Protein AF-A0A5C3NP50-F1 (afdb_monomer_lite)

Foldseek 3Di:
DQAAPVCLVPVDQDDDPVSVVRRVCPDPDDPDDDDPVVVVVVVVVSVVCVVVVSVVSNVVSVVVVVVVVVVCCVVCVVPDDDDDADPPDFDWAAPPVLVPDPPNPPDDRTDDRD

Organism: NCBI:txid1314778

Structure (mmCIF, N/CA/C/O backbone):
data_AF-A0A5C3NP50-F1
#
_entry.id   AF-A0A5C3NP50-F1
#
loop_
_atom_site.group_PDB
_atom_site.id
_atom_site.type_symbol
_atom_site.label_atom_id
_atom_site.label_alt_id
_atom_site.label_comp_id
_atom_site.label_asym_id
_atom_site.label_entity_id
_atom_site.label_seq_id
_atom_site.pdbx_PDB_ins_code
_atom_site.Cartn_x
_atom_site.Cartn_y
_atom_site.Cartn_z
_atom_site.occupancy
_atom_site.B_iso_or_equiv
_atom_site.auth_seq_id
_atom_site.auth_comp_id
_atom_site.auth_asym_id
_atom_site.auth_atom_id
_atom_site.pdbx_PDB_model_num
ATOM 1 N N . MET A 1 1 ? 7.047 -5.979 -14.278 1.00 58.34 1 MET A N 1
ATOM 2 C CA . MET A 1 1 ? 6.059 -5.109 -13.602 1.00 58.34 1 MET A CA 1
ATOM 3 C C . MET A 1 1 ? 6.408 -3.673 -13.961 1.00 58.34 1 MET A C 1
ATOM 5 O O . MET A 1 1 ? 7.119 -3.049 -13.202 1.00 58.34 1 MET A O 1
ATOM 9 N N . GLY A 1 2 ? 6.028 -3.168 -15.139 1.00 64.19 2 GLY A N 1
ATOM 10 C CA . GLY A 1 2 ? 6.547 -1.911 -15.719 1.00 64.19 2 GLY A CA 1
ATOM 11 C C . GLY A 1 2 ? 6.291 -0.593 -14.953 1.00 64.19 2 GLY A C 1
ATOM 12 O O . GLY A 1 2 ? 6.348 0.473 -15.565 1.00 64.19 2 GLY A O 1
ATOM 13 N N . CYS A 1 3 ? 6.014 -0.628 -13.644 1.00 71.31 3 CYS A N 1
ATOM 14 C CA . CYS A 1 3 ? 5.954 0.528 -12.747 1.00 71.31 3 CYS A CA 1
ATOM 15 C C . CYS A 1 3 ? 6.514 0.224 -11.345 1.00 71.31 3 CYS A C 1
ATOM 17 O O . CYS A 1 3 ? 6.558 -0.935 -10.932 1.00 71.31 3 CYS A O 1
ATOM 19 N N . SER A 1 4 ? 6.910 1.268 -10.604 1.00 76.69 4 SER A N 1
ATOM 20 C CA . SER A 1 4 ? 7.420 1.124 -9.234 1.00 76.69 4 SER A CA 1
ATOM 21 C C . SER A 1 4 ? 6.385 0.486 -8.310 1.00 76.69 4 SER A C 1
ATOM 23 O O . SER A 1 4 ? 5.185 0.700 -8.516 1.00 76.69 4 SER A O 1
ATOM 25 N N . PRO A 1 5 ? 6.818 -0.243 -7.262 1.00 77.12 5 PRO A N 1
ATOM 26 C CA . PRO A 1 5 ? 5.921 -0.684 -6.196 1.00 77.12 5 PRO A CA 1
ATOM 27 C C . PRO A 1 5 ? 5.110 0.482 -5.620 1.00 77.12 5 PRO A C 1
ATOM 29 O O . PRO A 1 5 ? 3.900 0.366 -5.432 1.00 77.12 5 PRO A O 1
ATOM 32 N N . PHE A 1 6 ? 5.755 1.641 -5.446 1.00 79.75 6 PHE A N 1
ATOM 33 C CA . PHE A 1 6 ? 5.100 2.878 -5.031 1.00 79.75 6 PHE A CA 1
ATOM 34 C C . PHE A 1 6 ? 3.964 3.292 -5.977 1.00 79.75 6 PHE A C 1
ATOM 36 O O . PHE A 1 6 ? 2.850 3.549 -5.520 1.00 79.75 6 PHE A O 1
ATOM 43 N N . PHE A 1 7 ? 4.208 3.312 -7.293 1.00 81.31 7 PHE A N 1
ATOM 44 C CA . PHE A 1 7 ? 3.185 3.654 -8.284 1.00 81.31 7 PHE A CA 1
ATOM 45 C C . PHE A 1 7 ? 2.055 2.621 -8.307 1.00 81.31 7 PHE A C 1
ATOM 47 O O . PHE A 1 7 ? 0.889 2.994 -8.361 1.00 81.31 7 PHE A O 1
ATOM 54 N N . ALA A 1 8 ? 2.374 1.329 -8.212 1.00 81.44 8 ALA A N 1
ATOM 55 C CA . ALA A 1 8 ? 1.367 0.270 -8.157 1.00 81.44 8 ALA A CA 1
ATOM 56 C C . ALA A 1 8 ? 0.452 0.408 -6.926 1.00 81.44 8 ALA A C 1
ATOM 58 O O . ALA A 1 8 ? -0.748 0.154 -7.007 1.00 81.44 8 ALA A O 1
ATOM 59 N N . ALA A 1 9 ? 1.007 0.833 -5.787 1.00 80.31 9 ALA A N 1
ATOM 60 C CA . ALA A 1 9 ? 0.252 1.028 -4.557 1.00 80.31 9 ALA A CA 1
ATOM 61 C C . ALA A 1 9 ? -0.535 2.350 -4.534 1.00 80.31 9 ALA A C 1
ATOM 63 O O . ALA A 1 9 ? -1.650 2.391 -4.018 1.00 80.31 9 ALA A O 1
ATOM 64 N N . THR A 1 10 ? 0.016 3.440 -5.059 1.00 81.12 10 THR A N 1
ATOM 65 C CA . THR A 1 10 ? -0.554 4.785 -4.856 1.00 81.12 10 THR A CA 1
ATOM 66 C C . THR A 1 10 ? -1.194 5.383 -6.105 1.00 81.12 10 THR A C 1
ATOM 68 O O . THR A 1 10 ? -1.994 6.303 -5.987 1.00 81.12 10 THR A O 1
ATOM 71 N N . GLY A 1 11 ? -0.853 4.887 -7.296 1.00 81.19 11 GLY A N 1
ATOM 72 C CA . GLY A 1 11 ? -1.178 5.529 -8.573 1.00 81.19 11 GLY A CA 1
ATOM 73 C C . GLY A 1 11 ? -0.383 6.813 -8.841 1.00 81.19 11 GLY A C 1
ATOM 74 O O . GLY A 1 11 ? -0.553 7.426 -9.892 1.00 81.19 11 GLY A O 1
ATOM 75 N N . CYS A 1 12 ? 0.492 7.224 -7.919 1.00 82.06 12 CYS A N 1
ATOM 76 C CA . CYS A 1 12 ? 1.273 8.449 -8.018 1.00 82.06 12 CYS A CA 1
ATOM 77 C C . CYS A 1 12 ? 2.702 8.145 -8.458 1.00 82.06 12 CYS A C 1
ATOM 79 O O . CYS A 1 12 ? 3.308 7.155 -8.038 1.00 82.06 12 CYS A O 1
ATOM 81 N N . HIS A 1 13 ? 3.268 9.017 -9.297 1.00 81.06 13 HIS A N 1
ATOM 82 C CA . HIS A 1 13 ? 4.686 8.921 -9.610 1.00 81.06 13 HIS A CA 1
ATOM 83 C C . HIS A 1 13 ? 5.529 9.230 -8.370 1.00 81.06 13 HIS A C 1
ATOM 85 O O . HIS A 1 13 ? 5.199 10.143 -7.612 1.00 81.06 13 HIS A O 1
ATOM 91 N N . PRO A 1 14 ? 6.605 8.463 -8.162 1.00 77.94 14 PRO A N 1
ATOM 92 C CA . PRO A 1 14 ? 7.486 8.662 -7.030 1.00 77.94 14 PRO A CA 1
ATOM 93 C C . PRO A 1 14 ? 8.197 10.011 -7.104 1.00 77.94 14 PRO A C 1
ATOM 95 O O . PRO A 1 14 ? 8.666 10.409 -8.169 1.00 77.94 14 PRO A O 1
ATOM 98 N N . VAL A 1 15 ? 8.275 10.699 -5.965 1.00 81.25 15 VAL A N 1
ATOM 99 C CA . VAL A 1 15 ? 8.889 12.037 -5.855 1.00 81.25 15 VAL A CA 1
ATOM 100 C C . VAL A 1 15 ? 10.139 12.003 -4.978 1.00 81.25 15 VAL A C 1
ATOM 102 O O . VAL A 1 15 ? 11.041 12.821 -5.153 1.00 81.25 15 VAL A O 1
ATOM 105 N N . LEU A 1 16 ? 10.228 11.047 -4.049 1.00 78.31 16 LEU A N 1
ATOM 106 C CA . LEU A 1 16 ? 11.411 10.892 -3.215 1.00 78.31 16 LEU A CA 1
ATOM 107 C C . LEU A 1 16 ? 12.526 10.192 -4.001 1.00 78.31 16 LEU A C 1
ATOM 109 O O . LEU A 1 16 ? 12.239 9.286 -4.785 1.00 78.31 16 LEU A O 1
ATOM 113 N N . PRO A 1 17 ? 13.803 10.547 -3.765 1.00 74.62 17 PRO A N 1
ATOM 114 C CA . PRO A 1 17 ? 14.932 9.930 -4.456 1.00 74.62 17 PRO A CA 1
ATOM 115 C C . PRO A 1 17 ? 14.917 8.400 -4.392 1.00 74.62 17 PRO A C 1
ATOM 117 O O . PRO A 1 17 ? 15.130 7.753 -5.411 1.00 74.62 17 PRO A O 1
ATOM 120 N N . LEU A 1 18 ? 14.600 7.825 -3.226 1.00 70.81 18 LEU A N 1
ATOM 121 C CA . LEU A 1 18 ? 14.489 6.375 -3.039 1.00 70.81 18 LEU A CA 1
ATOM 122 C C . LEU A 1 18 ? 13.430 5.764 -3.968 1.00 70.81 18 LEU A C 1
ATOM 124 O O . LEU A 1 18 ? 13.711 4.817 -4.698 1.00 70.81 18 LEU A O 1
ATOM 128 N N . ASP A 1 19 ? 12.248 6.371 -4.012 1.00 65.12 19 ASP A N 1
ATOM 129 C CA . ASP A 1 19 ? 11.146 5.893 -4.836 1.00 65.12 19 ASP A CA 1
ATOM 130 C C . ASP A 1 19 ? 11.446 6.051 -6.351 1.00 65.12 19 ASP A C 1
ATOM 132 O O . ASP A 1 19 ? 10.973 5.271 -7.184 1.00 65.12 19 ASP A O 1
ATOM 136 N N . VAL A 1 20 ? 12.254 7.053 -6.731 1.00 63.72 20 VAL A N 1
ATOM 137 C CA . VAL A 1 20 ? 12.738 7.268 -8.110 1.00 63.72 20 VAL A CA 1
ATOM 138 C C . VAL A 1 20 ? 13.780 6.213 -8.507 1.00 63.72 20 VAL A C 1
ATOM 140 O O . VAL A 1 20 ? 13.747 5.713 -9.639 1.00 63.72 20 VAL A O 1
ATOM 143 N N . PHE A 1 21 ? 14.671 5.823 -7.589 1.00 60.38 21 PHE A N 1
ATOM 144 C CA . PHE A 1 21 ? 15.596 4.706 -7.807 1.00 60.38 21 PHE A CA 1
ATOM 145 C C . PHE A 1 21 ? 14.833 3.396 -8.034 1.00 60.38 21 PHE A C 1
ATOM 147 O O . PHE A 1 21 ? 15.106 2.696 -9.012 1.00 60.38 21 PHE A O 1
ATOM 154 N N . GLU A 1 22 ? 13.816 3.110 -7.218 1.00 60.53 22 GLU A N 1
ATOM 155 C CA . GLU A 1 22 ? 12.964 1.925 -7.385 1.00 60.53 22 GLU A CA 1
ATOM 156 C C . GLU A 1 22 ? 12.176 1.933 -8.705 1.00 60.53 22 GLU A C 1
ATOM 158 O O . GLU A 1 22 ? 12.021 0.894 -9.345 1.00 60.53 22 GLU A O 1
ATOM 163 N N . ALA A 1 23 ? 11.721 3.100 -9.174 1.00 59.88 23 ALA A N 1
ATOM 164 C CA . ALA A 1 23 ? 11.064 3.223 -10.479 1.00 59.88 23 ALA A CA 1
ATOM 165 C C . ALA A 1 23 ? 11.987 2.982 -11.671 1.00 59.88 23 ALA A C 1
ATOM 167 O O . ALA A 1 23 ? 11.515 2.658 -12.762 1.00 59.88 23 ALA A O 1
ATOM 168 N N . THR A 1 24 ? 13.292 3.144 -11.483 1.00 56.91 24 THR A N 1
ATOM 169 C CA . THR A 1 24 ? 14.269 2.969 -12.559 1.00 56.91 24 THR A CA 1
ATOM 170 C C . THR A 1 24 ? 14.700 1.503 -12.700 1.00 56.91 24 THR A C 1
ATOM 172 O O . THR A 1 24 ? 15.116 1.087 -13.780 1.00 56.91 24 THR A O 1
ATOM 175 N N . TYR A 1 25 ? 14.509 0.690 -11.655 1.00 56.16 25 TYR A N 1
ATOM 176 C CA . TYR A 1 25 ? 14.972 -0.701 -11.548 1.00 56.16 25 TYR A CA 1
ATOM 177 C C . TYR A 1 25 ? 13.881 -1.755 -11.817 1.00 56.16 25 TYR A C 1
ATOM 179 O O . TYR A 1 25 ? 13.803 -2.795 -11.172 1.00 56.16 25 TYR A O 1
ATOM 187 N N . LEU A 1 26 ? 13.002 -1.492 -12.784 1.00 65.31 26 LEU A N 1
ATOM 188 C CA . LEU A 1 26 ? 11.845 -2.357 -13.070 1.00 65.31 26 LEU A CA 1
ATOM 189 C C . LEU A 1 26 ? 12.090 -3.433 -14.122 1.00 65.31 26 LEU A C 1
ATOM 191 O O . LEU A 1 26 ? 11.201 -4.244 -14.403 1.00 65.31 26 LEU A O 1
ATOM 195 N N . MET A 1 27 ? 13.279 -3.427 -14.717 1.00 68.44 27 MET A N 1
ATOM 196 C CA . MET A 1 27 ? 13.761 -4.533 -15.530 1.00 68.44 27 MET A CA 1
ATOM 197 C C . MET A 1 27 ? 14.598 -5.464 -14.652 1.00 68.44 27 MET A C 1
ATOM 199 O O . MET A 1 27 ? 15.279 -4.976 -13.747 1.00 68.44 27 MET A O 1
ATOM 203 N N . PRO A 1 28 ? 14.542 -6.788 -14.889 1.00 72.81 28 PRO A N 1
ATOM 204 C CA . PRO A 1 28 ? 15.429 -7.714 -14.201 1.00 72.81 28 PRO A CA 1
ATOM 205 C C . PRO A 1 28 ? 16.876 -7.254 -14.382 1.00 72.81 28 PRO A C 1
ATOM 207 O O . PRO A 1 28 ? 17.234 -6.718 -15.437 1.00 72.81 28 PRO A O 1
ATOM 210 N N 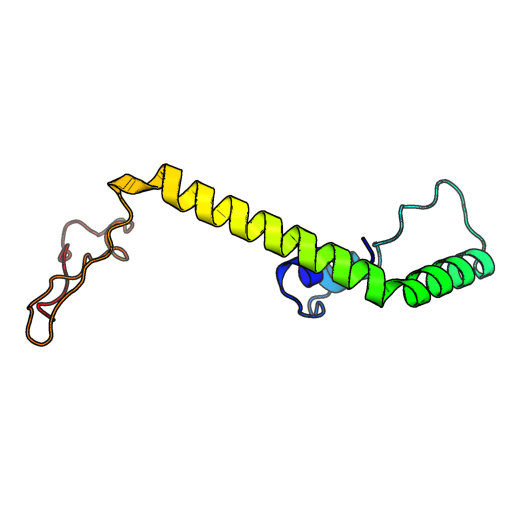. ALA A 1 29 ? 17.683 -7.441 -13.339 1.00 75.38 29 ALA A N 1
ATOM 211 C CA . ALA A 1 29 ? 19.106 -7.171 -13.433 1.00 75.38 29 ALA A CA 1
ATOM 212 C C . ALA A 1 29 ? 19.679 -7.990 -14.601 1.00 75.38 29 ALA A C 1
ATOM 214 O O . ALA A 1 29 ? 19.320 -9.160 -14.750 1.00 75.38 29 ALA A O 1
ATOM 215 N N . PRO A 1 30 ? 20.504 -7.389 -15.465 1.00 78.31 30 PRO A N 1
ATOM 216 C CA . PRO A 1 30 ? 21.074 -8.125 -16.574 1.00 78.31 30 PRO A CA 1
ATOM 217 C C . PRO A 1 30 ? 22.087 -9.155 -16.064 1.00 78.31 30 PRO A C 1
ATOM 219 O O . PRO A 1 30 ? 22.921 -8.845 -15.215 1.00 78.31 30 PRO A O 1
ATOM 222 N N . ASP A 1 31 ? 22.045 -10.364 -16.624 1.00 84.19 31 ASP A N 1
ATOM 223 C CA . ASP A 1 31 ? 22.943 -11.467 -16.242 1.00 84.19 31 ASP A CA 1
ATOM 224 C C . ASP A 1 31 ? 24.390 -11.270 -16.735 1.00 84.19 31 ASP A C 1
ATOM 226 O O . ASP A 1 31 ? 25.302 -12.000 -16.355 1.00 84.19 31 ASP A O 1
ATOM 230 N N . HIS A 1 32 ? 24.605 -10.303 -17.625 1.00 85.81 32 HIS A N 1
ATOM 231 C CA . HIS A 1 32 ? 25.885 -9.987 -18.249 1.00 85.81 32 HIS A CA 1
ATOM 232 C C . HIS A 1 32 ? 25.973 -8.490 -18.555 1.00 85.81 32 HIS A C 1
ATOM 234 O O . HIS A 1 32 ? 24.980 -7.766 -18.503 1.00 85.81 32 HIS A O 1
ATOM 240 N N . LEU A 1 33 ? 27.172 -8.008 -18.886 1.00 85.75 33 LEU A N 1
ATOM 241 C CA . LEU A 1 33 ? 27.358 -6.625 -19.319 1.00 85.75 33 LEU A CA 1
ATOM 242 C C . LEU A 1 33 ? 26.617 -6.395 -20.642 1.00 85.75 33 LEU A C 1
ATOM 244 O O . LEU A 1 33 ? 26.909 -7.036 -21.650 1.00 85.75 33 LEU A O 1
ATOM 248 N N . VAL A 1 34 ? 25.652 -5.478 -20.621 1.00 86.25 34 VAL A N 1
ATOM 249 C CA . VAL A 1 34 ? 24.798 -5.149 -21.766 1.00 86.25 34 VAL A CA 1
ATOM 250 C C . VAL A 1 34 ? 25.356 -3.919 -22.472 1.00 86.25 34 VAL A C 1
ATOM 252 O O . VAL A 1 34 ? 25.733 -2.942 -21.822 1.00 86.25 34 VAL A O 1
ATOM 255 N N . SER A 1 35 ? 25.394 -3.945 -23.805 1.00 91.25 35 SER A N 1
ATOM 256 C CA . SER A 1 35 ? 25.795 -2.774 -24.584 1.00 91.25 35 SER A CA 1
ATOM 257 C C . SER A 1 35 ? 24.801 -1.619 -24.389 1.00 91.25 35 SER A C 1
ATOM 259 O O . SER A 1 35 ? 23.611 -1.821 -24.128 1.00 91.25 35 SER A O 1
ATOM 261 N N . THR A 1 36 ? 25.253 -0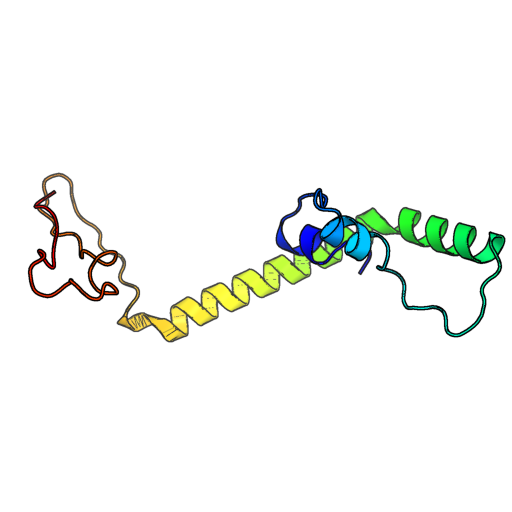.374 -24.554 1.00 89.19 36 THR A N 1
ATOM 262 C CA . THR A 1 36 ? 24.368 0.797 -24.435 1.00 89.19 36 THR A CA 1
ATOM 263 C C . THR A 1 36 ? 23.200 0.741 -25.427 1.00 89.19 36 THR A C 1
ATOM 265 O O . THR A 1 36 ? 22.083 1.129 -25.092 1.00 89.19 36 THR A O 1
ATOM 268 N N . THR A 1 37 ? 23.426 0.213 -26.631 1.00 93.00 37 THR A N 1
ATOM 269 C CA . THR A 1 37 ? 22.392 0.035 -27.660 1.00 93.00 37 THR A CA 1
ATOM 270 C C . THR A 1 37 ? 21.315 -0.957 -27.233 1.00 93.00 37 THR A C 1
ATOM 272 O O . THR A 1 37 ? 20.125 -0.671 -27.377 1.00 93.00 37 THR A O 1
ATOM 275 N N . ASP A 1 38 ? 21.709 -2.080 -26.634 1.00 88.38 38 ASP A N 1
ATOM 276 C CA . ASP A 1 38 ? 20.763 -3.093 -26.162 1.00 88.38 38 ASP A CA 1
ATOM 277 C C . ASP A 1 38 ? 19.940 -2.578 -24.974 1.00 88.38 38 ASP A C 1
ATOM 279 O O . ASP A 1 38 ? 18.733 -2.828 -24.905 1.00 88.38 38 ASP A O 1
ATOM 283 N N . LEU A 1 39 ? 20.551 -1.782 -24.085 1.00 85.38 39 LEU A N 1
ATOM 284 C CA . LEU A 1 39 ? 19.845 -1.102 -22.993 1.00 85.38 39 LEU A CA 1
ATOM 285 C C . LEU A 1 39 ? 18.770 -0.142 -23.519 1.00 85.38 39 LEU A C 1
ATOM 287 O O . LEU A 1 39 ? 17.636 -0.151 -23.030 1.00 85.38 39 LEU A O 1
ATOM 291 N N . ILE A 1 40 ? 19.094 0.661 -24.537 1.00 87.75 40 ILE A N 1
ATOM 292 C CA . ILE A 1 40 ? 18.137 1.577 -25.174 1.00 87.75 40 ILE A CA 1
ATOM 293 C C . ILE A 1 40 ? 16.996 0.785 -25.829 1.00 87.75 40 ILE A C 1
ATOM 295 O O . ILE A 1 40 ? 15.824 1.104 -25.614 1.00 87.75 40 ILE A O 1
ATOM 299 N N . GLY A 1 41 ? 17.312 -0.285 -26.565 1.00 89.38 41 GLY A N 1
ATOM 300 C CA . GLY A 1 41 ? 16.314 -1.144 -27.208 1.00 89.38 41 GLY A CA 1
ATOM 301 C C . GLY A 1 41 ? 15.406 -1.874 -26.211 1.00 89.38 41 GLY A C 1
ATOM 302 O O . GLY A 1 41 ? 14.200 -2.010 -26.434 1.00 89.38 41 GLY A O 1
ATOM 303 N N . ALA A 1 42 ? 15.947 -2.328 -25.078 1.00 84.00 42 ALA A N 1
ATOM 304 C CA . ALA A 1 42 ? 15.164 -2.906 -23.988 1.00 84.00 42 ALA A CA 1
ATOM 305 C C . ALA A 1 42 ? 14.220 -1.868 -23.361 1.00 84.00 42 ALA A C 1
ATOM 307 O O . ALA A 1 42 ? 13.024 -2.133 -23.210 1.00 84.00 42 ALA A O 1
ATOM 308 N N . ARG A 1 43 ? 14.721 -0.656 -23.087 1.00 83.00 43 ARG A N 1
ATOM 309 C CA . ARG A 1 43 ? 13.913 0.440 -22.538 1.00 83.00 43 ARG A CA 1
ATOM 310 C C . ARG A 1 43 ? 12.792 0.868 -23.484 1.00 83.00 43 ARG A C 1
ATOM 312 O O . ARG A 1 43 ? 11.668 1.055 -23.026 1.00 83.00 43 ARG A O 1
ATOM 319 N N . ALA A 1 44 ? 13.054 0.983 -24.785 1.00 88.31 44 ALA A N 1
ATOM 320 C CA . ALA A 1 44 ? 12.032 1.329 -25.775 1.00 88.31 44 ALA A CA 1
ATOM 321 C C . ALA A 1 44 ? 10.893 0.293 -25.807 1.00 88.31 44 ALA A C 1
ATOM 323 O O . ALA A 1 44 ? 9.719 0.660 -25.773 1.00 88.31 44 ALA A O 1
ATOM 324 N N . ARG A 1 45 ? 11.229 -1.006 -25.774 1.00 86.50 45 ARG A N 1
ATOM 325 C CA . ARG A 1 45 ? 10.240 -2.097 -25.695 1.00 86.50 45 ARG A CA 1
ATOM 326 C C . ARG A 1 45 ? 9.422 -2.063 -24.402 1.00 86.50 45 ARG A C 1
ATOM 328 O O . ARG A 1 45 ? 8.224 -2.337 -24.434 1.00 86.50 45 ARG A O 1
ATOM 335 N N . ALA A 1 46 ? 10.049 -1.736 -23.272 1.00 82.44 46 ALA A N 1
ATOM 336 C CA . ALA A 1 46 ? 9.350 -1.583 -21.997 1.00 82.44 46 ALA A CA 1
ATOM 337 C C . ALA A 1 46 ? 8.382 -0.388 -22.020 1.00 82.44 46 ALA A C 1
ATOM 339 O O . ALA A 1 46 ? 7.232 -0.520 -21.612 1.00 82.44 46 ALA A O 1
ATOM 340 N N . LEU A 1 47 ? 8.813 0.758 -22.559 1.00 82.62 47 LEU A N 1
ATOM 341 C CA . LEU A 1 47 ? 7.966 1.945 -22.696 1.00 82.62 47 LEU A CA 1
ATOM 342 C C . LEU A 1 47 ? 6.777 1.708 -23.635 1.00 82.62 47 LEU A C 1
ATOM 344 O O . LEU A 1 47 ? 5.676 2.148 -23.318 1.00 82.62 47 LEU A O 1
ATOM 348 N N . ALA A 1 48 ? 6.970 0.972 -24.733 1.00 87.56 48 ALA A N 1
ATOM 349 C CA . ALA A 1 48 ? 5.900 0.647 -25.675 1.00 87.56 48 ALA A CA 1
ATOM 350 C C . ALA A 1 48 ? 4.770 -0.187 -25.042 1.00 87.56 48 ALA A C 1
ATOM 352 O O . ALA A 1 48 ? 3.603 0.015 -25.363 1.00 87.56 48 ALA A O 1
ATOM 353 N N . ARG A 1 49 ? 5.101 -1.102 -24.120 1.00 84.62 49 ARG A N 1
ATOM 354 C CA . ARG A 1 49 ? 4.120 -1.964 -23.425 1.00 84.62 49 ARG A CA 1
ATOM 355 C C . ARG A 1 49 ? 3.577 -1.374 -22.127 1.00 84.62 49 ARG A C 1
ATOM 357 O O . ARG A 1 49 ? 2.650 -1.929 -21.545 1.00 84.62 49 ARG A O 1
ATOM 364 N N . ARG A 1 50 ? 4.122 -0.240 -21.679 1.00 82.69 50 ARG A N 1
ATOM 365 C CA . ARG A 1 50 ? 3.878 0.319 -20.345 1.00 82.69 50 ARG A CA 1
ATOM 366 C C . ARG A 1 50 ? 2.396 0.459 -20.008 1.00 82.69 50 ARG A C 1
ATOM 368 O O . ARG A 1 50 ? 2.014 0.125 -18.896 1.00 82.69 50 ARG A O 1
ATOM 375 N N . GLN A 1 51 ? 1.575 0.942 -20.938 1.00 83.62 51 GLN A N 1
ATOM 376 C CA . GLN A 1 51 ? 0.154 1.176 -20.667 1.00 83.62 51 GLN A CA 1
ATOM 377 C C . GLN A 1 51 ? -0.600 -0.130 -20.379 1.00 83.62 51 GLN A C 1
ATOM 379 O O . GLN A 1 51 ? -1.318 -0.222 -19.389 1.00 83.62 51 GLN A O 1
ATOM 384 N N . GLN A 1 52 ? -0.362 -1.159 -21.192 1.00 87.62 52 GLN A N 1
ATOM 385 C CA . GLN A 1 52 ? -0.964 -2.483 -21.016 1.00 87.62 52 GLN A CA 1
ATOM 386 C C . GLN A 1 52 ? -0.481 -3.138 -19.717 1.00 87.62 52 GLN A C 1
ATOM 388 O O . GLN A 1 52 ? -1.274 -3.679 -18.949 1.00 87.62 52 GLN A O 1
ATOM 393 N N . ASP A 1 53 ? 0.819 -3.037 -19.429 1.00 85.06 53 ASP A N 1
ATOM 394 C CA . ASP A 1 53 ? 1.390 -3.555 -18.185 1.00 85.06 53 ASP A CA 1
ATOM 395 C C . ASP A 1 53 ? 0.779 -2.866 -16.953 1.00 85.06 53 ASP A C 1
ATOM 397 O O . ASP A 1 53 ? 0.510 -3.523 -15.947 1.00 85.06 53 ASP A O 1
ATOM 401 N N . LEU A 1 54 ? 0.544 -1.552 -17.024 1.00 83.38 54 LEU A N 1
ATOM 402 C CA . LEU A 1 54 ? -0.082 -0.779 -15.952 1.00 83.38 54 LEU A CA 1
ATOM 403 C C . LEU A 1 54 ? -1.528 -1.200 -15.697 1.00 83.38 54 LEU A C 1
ATOM 405 O O . LEU A 1 54 ? -1.910 -1.344 -14.538 1.00 83.38 54 LEU A O 1
ATOM 409 N N . GLU A 1 55 ? -2.311 -1.431 -16.748 1.00 88.25 55 GLU A N 1
ATOM 410 C CA . GLU A 1 55 ? -3.693 -1.909 -16.626 1.00 88.25 55 GLU A CA 1
ATOM 411 C C . GLU A 1 55 ? -3.754 -3.270 -15.922 1.00 88.25 55 GLU A C 1
ATOM 413 O O . GLU A 1 55 ? -4.553 -3.464 -15.004 1.00 88.25 55 GLU A O 1
ATOM 418 N N . VAL A 1 56 ? -2.849 -4.187 -16.279 1.00 88.94 56 VAL A N 1
ATOM 419 C CA . VAL A 1 56 ? -2.736 -5.508 -15.638 1.00 88.94 56 VAL A CA 1
ATOM 420 C C . VAL A 1 56 ? -2.306 -5.398 -14.173 1.00 88.94 56 VAL A C 1
ATOM 422 O O . VAL A 1 56 ? -2.764 -6.166 -13.327 1.00 88.94 56 VAL A O 1
ATOM 425 N N . ILE A 1 57 ? -1.401 -4.474 -13.848 1.00 86.38 57 ILE A N 1
ATOM 426 C CA . ILE A 1 57 ? -0.978 -4.254 -12.459 1.00 86.38 57 ILE A CA 1
ATOM 427 C C . ILE A 1 57 ? -2.136 -3.679 -11.648 1.00 86.38 57 ILE A C 1
ATOM 429 O O . ILE A 1 57 ? -2.414 -4.167 -10.553 1.00 86.38 57 ILE A O 1
ATOM 433 N N . TYR A 1 58 ? -2.827 -2.679 -12.193 1.00 86.94 58 TYR A N 1
ATOM 434 C CA . TYR A 1 58 ? -3.960 -2.047 -11.537 1.00 86.94 58 TYR A CA 1
ATOM 435 C C . TYR A 1 58 ? -5.059 -3.063 -11.218 1.00 86.94 58 TYR A C 1
ATOM 437 O O . TYR A 1 58 ? -5.502 -3.129 -10.071 1.00 86.94 58 TYR A O 1
ATOM 445 N N . SER A 1 59 ? -5.450 -3.896 -12.189 1.00 90.88 59 SER A N 1
ATOM 446 C CA . SER A 1 59 ? -6.489 -4.911 -11.982 1.00 90.88 59 SER A CA 1
ATOM 447 C C . SER A 1 59 ? -6.105 -5.905 -10.884 1.00 90.88 59 SER A C 1
ATOM 449 O O . SER A 1 59 ? -6.883 -6.119 -9.957 1.00 90.88 59 SER A O 1
ATOM 451 N N . LYS A 1 60 ? -4.872 -6.424 -10.898 1.00 91.00 60 LYS A N 1
ATOM 452 C CA . LYS A 1 60 ? -4.378 -7.357 -9.872 1.00 91.00 60 LYS A CA 1
ATOM 453 C C . LYS A 1 60 ? -4.316 -6.740 -8.478 1.00 91.00 60 LYS A C 1
ATOM 455 O O . LYS A 1 60 ? -4.716 -7.375 -7.504 1.00 91.00 60 LYS A O 1
ATOM 460 N N . VAL A 1 61 ? -3.805 -5.513 -8.360 1.00 89.06 61 VAL A N 1
ATOM 461 C CA . VAL A 1 61 ? -3.743 -4.804 -7.072 1.00 89.06 61 VAL A CA 1
ATOM 462 C C . VAL A 1 61 ? -5.153 -4.543 -6.550 1.00 89.06 61 VAL A C 1
ATOM 464 O O . VAL A 1 61 ? -5.410 -4.710 -5.357 1.00 89.06 61 VAL A O 1
ATOM 467 N N . TYR A 1 62 ? -6.076 -4.165 -7.431 1.00 90.81 62 TYR A N 1
ATOM 468 C CA . TYR A 1 62 ? -7.471 -3.945 -7.076 1.00 90.81 62 TYR A CA 1
ATOM 469 C C . TYR A 1 62 ? -8.150 -5.232 -6.587 1.00 90.81 62 TYR A C 1
ATOM 471 O O . TYR A 1 62 ? -8.749 -5.238 -5.512 1.00 90.81 62 TYR A O 1
ATOM 479 N N . GLU A 1 63 ? -7.987 -6.345 -7.303 1.00 95.12 63 GLU A N 1
ATOM 480 C CA . GLU A 1 63 ? -8.495 -7.656 -6.885 1.00 95.12 63 GLU A CA 1
ATOM 481 C C . GLU A 1 63 ? -7.932 -8.087 -5.526 1.00 95.12 63 GLU A C 1
ATOM 483 O O . GLU A 1 63 ? -8.686 -8.510 -4.645 1.00 95.12 63 GLU A O 1
ATOM 488 N N . ALA A 1 64 ? -6.624 -7.915 -5.312 1.00 93.19 64 ALA A N 1
ATOM 489 C CA . ALA A 1 64 ? -5.979 -8.218 -4.038 1.00 93.19 64 ALA A CA 1
ATOM 490 C C . ALA A 1 64 ? -6.532 -7.358 -2.890 1.00 93.19 64 ALA A C 1
ATOM 492 O O . ALA A 1 64 ? -6.767 -7.868 -1.795 1.00 93.19 64 ALA A O 1
ATOM 493 N N . ARG A 1 65 ? -6.802 -6.068 -3.137 1.00 93.12 65 ARG A N 1
ATOM 494 C CA . ARG A 1 65 ? -7.4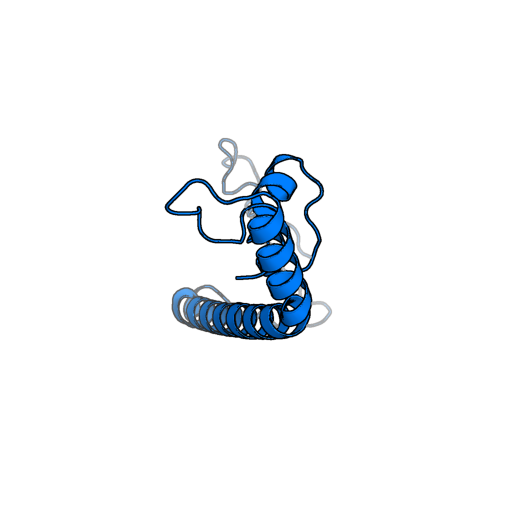36 -5.173 -2.153 1.00 93.12 65 ARG A CA 1
ATOM 495 C C . ARG A 1 65 ? -8.838 -5.630 -1.786 1.00 93.12 65 ARG A C 1
ATOM 497 O O . ARG A 1 65 ? -9.165 -5.656 -0.604 1.00 93.12 65 ARG A O 1
ATOM 504 N N . LEU A 1 66 ? -9.648 -6.016 -2.770 1.00 96.25 66 LEU A N 1
ATOM 505 C CA . LEU A 1 66 ? -10.989 -6.544 -2.516 1.00 96.25 66 LEU A CA 1
ATOM 506 C C . LEU A 1 66 ? -10.935 -7.847 -1.712 1.00 96.25 66 LEU A C 1
ATOM 508 O O . LEU A 1 66 ? -11.714 -8.028 -0.778 1.00 96.25 66 LEU A O 1
ATOM 512 N N . ALA A 1 67 ? -10.009 -8.747 -2.045 1.00 96.75 67 ALA A N 1
ATOM 513 C CA . ALA A 1 67 ? -9.816 -9.987 -1.300 1.00 96.75 67 ALA A CA 1
ATOM 514 C C . ALA A 1 67 ? -9.410 -9.717 0.158 1.00 96.75 67 ALA A C 1
ATOM 516 O O . ALA A 1 67 ? -9.994 -10.305 1.070 1.00 96.75 67 ALA A O 1
ATOM 517 N N . ALA A 1 68 ? -8.475 -8.788 0.374 1.00 94.81 68 ALA A N 1
ATOM 518 C CA . ALA A 1 68 ? -8.039 -8.367 1.700 1.00 94.81 68 ALA A CA 1
ATOM 519 C C . ALA A 1 68 ? -9.170 -7.702 2.500 1.00 94.81 68 ALA A C 1
ATOM 521 O O . ALA A 1 68 ? -9.343 -8.018 3.673 1.00 94.81 68 ALA A O 1
ATOM 522 N N . ALA A 1 69 ? -9.985 -6.847 1.872 1.00 94.06 69 ALA A N 1
ATOM 523 C CA . ALA A 1 69 ? -11.147 -6.230 2.512 1.00 94.06 69 ALA A CA 1
ATOM 524 C C . ALA A 1 69 ? -12.161 -7.288 2.979 1.00 94.06 69 ALA A C 1
ATOM 526 O O . ALA A 1 69 ? -12.534 -7.313 4.148 1.00 94.06 69 ALA A O 1
ATOM 527 N N . ARG A 1 70 ? -12.514 -8.244 2.109 1.00 95.12 70 ARG A N 1
ATOM 528 C CA . ARG A 1 70 ? -13.402 -9.364 2.473 1.00 95.12 70 ARG A CA 1
ATOM 529 C C . ARG A 1 70 ? -12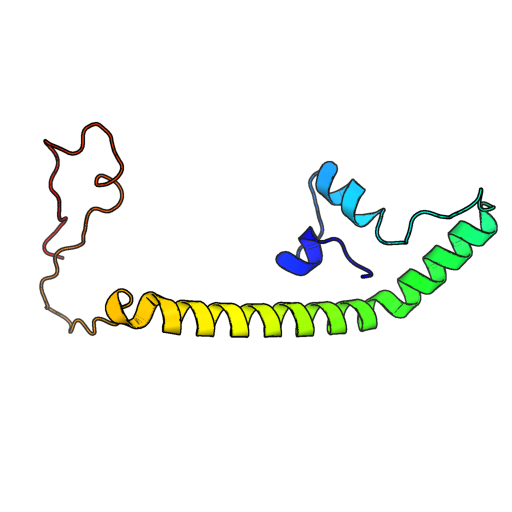.812 -10.260 3.554 1.00 95.12 70 ARG A C 1
ATOM 531 O O . ARG A 1 70 ? -13.549 -10.906 4.292 1.00 95.12 70 ARG A O 1
ATOM 538 N N . GLN A 1 71 ? -11.493 -10.429 3.581 1.00 95.19 71 GLN A N 1
ATOM 539 C CA . GLN A 1 71 ? -10.833 -11.182 4.644 1.00 95.19 71 GLN A CA 1
ATOM 540 C C . GLN A 1 71 ? -10.919 -10.424 5.970 1.00 95.19 71 GLN A C 1
ATOM 542 O O . GLN A 1 71 ? -11.314 -11.010 6.966 1.00 95.19 71 GLN A O 1
ATOM 547 N N . LEU A 1 72 ? -10.657 -9.119 5.961 1.00 93.38 72 LEU A N 1
ATOM 548 C CA . LEU A 1 72 ? -10.768 -8.259 7.135 1.00 93.38 72 LEU A CA 1
ATOM 549 C C . LEU A 1 72 ? -12.194 -8.267 7.712 1.00 93.38 72 LEU A C 1
ATOM 551 O O . LEU A 1 72 ? -12.363 -8.398 8.921 1.00 93.38 72 LEU A O 1
ATOM 555 N N . GLU A 1 73 ? -13.224 -8.204 6.866 1.00 92.56 73 GLU A N 1
ATOM 556 C CA . GLU A 1 73 ? -14.628 -8.324 7.290 1.00 92.56 73 GLU A CA 1
ATOM 557 C C . GLU A 1 73 ? -14.932 -9.677 7.956 1.00 92.56 73 GLU A C 1
ATOM 559 O O . GLU A 1 73 ? -15.610 -9.726 8.986 1.00 92.56 73 GLU A O 1
ATOM 564 N N . ARG A 1 74 ? -14.406 -10.776 7.396 1.00 91.62 74 ARG A N 1
ATOM 565 C CA . ARG A 1 74 ? -14.561 -12.134 7.945 1.00 91.62 74 ARG A CA 1
ATOM 566 C C . ARG A 1 74 ? -13.822 -12.313 9.269 1.00 91.62 74 ARG A C 1
ATOM 568 O O . ARG A 1 74 ? -14.384 -12.845 10.220 1.00 91.62 74 ARG A O 1
ATOM 575 N N . ASP A 1 75 ? -12.585 -11.842 9.347 1.00 94.12 75 ASP A N 1
ATOM 576 C CA . ASP A 1 75 ? -11.733 -12.016 10.524 1.00 94.12 75 ASP A CA 1
ATOM 577 C C . ASP A 1 75 ? -12.210 -11.139 11.697 1.00 94.12 75 ASP A C 1
ATOM 579 O O . ASP A 1 75 ? -12.039 -11.493 12.865 1.00 94.12 75 ASP A O 1
ATOM 583 N N . HIS A 1 76 ? -12.864 -10.009 11.402 1.00 91.06 76 HIS A N 1
ATOM 584 C CA . HIS A 1 76 ? -13.319 -9.042 12.401 1.00 91.06 76 HIS A CA 1
ATOM 585 C C . HIS A 1 76 ? -14.842 -8.892 12.496 1.00 91.06 76 HIS A C 1
ATOM 587 O O . HIS A 1 76 ? -15.315 -7.884 13.024 1.00 91.06 76 HIS A O 1
ATOM 593 N N . THR A 1 77 ? -15.622 -9.898 12.086 1.00 87.50 77 THR A N 1
ATOM 594 C CA . THR A 1 77 ? -17.100 -9.849 12.111 1.00 87.50 77 THR A CA 1
ATOM 595 C C . THR A 1 77 ? -17.679 -9.535 13.500 1.00 87.50 77 THR A C 1
ATOM 597 O O . THR A 1 77 ? -18.736 -8.928 13.625 1.00 87.50 77 THR A O 1
ATOM 600 N N . THR A 1 78 ? -16.988 -9.914 14.579 1.00 86.44 78 THR A N 1
ATOM 601 C CA . THR A 1 78 ? -17.431 -9.651 15.962 1.00 86.44 78 THR A CA 1
ATOM 602 C C . THR A 1 78 ? -17.103 -8.241 16.459 1.00 86.44 78 THR A C 1
ATOM 604 O O . THR A 1 78 ? -17.714 -7.765 17.421 1.00 86.44 78 THR A O 1
ATOM 607 N N . THR A 1 79 ? -16.120 -7.587 15.832 1.00 85.06 79 THR A N 1
ATOM 608 C CA . THR A 1 79 ? -15.537 -6.316 16.285 1.00 85.06 79 THR A CA 1
ATOM 609 C C . THR A 1 79 ? -16.000 -5.144 15.429 1.00 85.06 79 THR A C 1
ATOM 611 O O . THR A 1 79 ? -16.299 -4.079 15.969 1.00 85.06 79 THR A O 1
ATOM 614 N N . ILE A 1 80 ? -16.079 -5.332 14.111 1.00 85.12 80 ILE A N 1
ATOM 615 C CA . ILE A 1 80 ? -16.607 -4.334 13.183 1.00 85.12 80 ILE A CA 1
ATOM 616 C C . ILE A 1 80 ? -18.126 -4.354 13.320 1.00 85.12 80 ILE A C 1
ATOM 618 O O . ILE A 1 80 ? -18.780 -5.333 12.973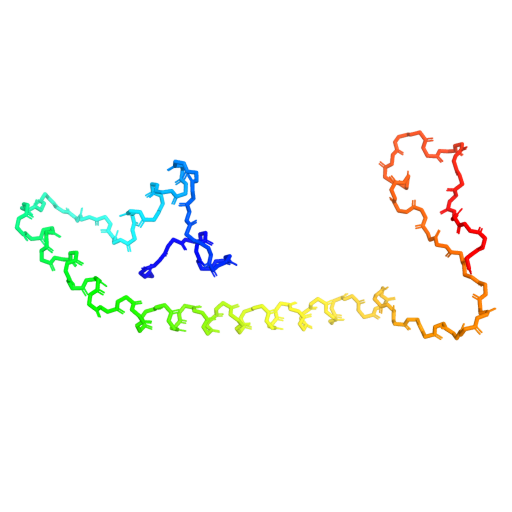 1.00 85.12 80 ILE A O 1
ATOM 622 N N . ARG A 1 81 ? -18.677 -3.278 13.878 1.00 84.38 81 ARG A N 1
ATOM 623 C CA . ARG A 1 81 ? -20.117 -3.078 14.017 1.00 84.38 81 ARG A CA 1
ATOM 624 C C . ARG A 1 81 ? -20.512 -1.832 13.257 1.00 84.38 81 ARG A C 1
ATOM 626 O O . ARG A 1 81 ? -19.894 -0.786 13.447 1.00 84.38 81 ARG A O 1
ATOM 633 N N . ASP A 1 82 ? -21.543 -1.971 12.441 1.00 83.75 82 ASP A N 1
ATOM 634 C CA . ASP A 1 82 ? -22.215 -0.837 11.833 1.00 83.75 82 ASP A CA 1
ATOM 635 C C . ASP A 1 82 ? -23.265 -0.321 12.821 1.00 83.75 82 ASP A C 1
ATOM 637 O O . ASP A 1 82 ? -24.148 -1.069 13.250 1.00 83.75 82 ASP A O 1
ATOM 641 N N . PHE A 1 83 ? -23.103 0.917 13.277 1.00 86.12 83 PHE A N 1
ATOM 642 C CA . PHE A 1 83 ? -24.015 1.536 14.231 1.00 86.12 83 PHE A CA 1
ATOM 643 C C . PHE A 1 83 ? -24.846 2.598 13.508 1.00 86.12 83 PHE A C 1
ATOM 645 O O . PHE A 1 83 ? -24.328 3.660 13.168 1.00 86.12 83 PHE A O 1
ATOM 652 N N . ASP A 1 84 ? -26.139 2.334 13.324 1.00 89.81 84 ASP A N 1
ATOM 653 C CA . ASP A 1 84 ? -27.081 3.278 12.716 1.00 89.81 84 ASP A CA 1
ATOM 654 C C . ASP A 1 84 ? -27.705 4.199 13.780 1.00 89.81 84 ASP A C 1
ATOM 656 O O . ASP A 1 84 ? -28.772 3.934 14.342 1.00 89.81 84 ASP A O 1
ATOM 660 N N . PHE A 1 85 ? -26.987 5.269 14.125 1.00 89.62 85 PHE A N 1
ATOM 661 C CA . PHE A 1 85 ? -27.455 6.254 15.097 1.00 89.62 85 PHE A CA 1
ATOM 662 C C . PHE A 1 85 ? -28.367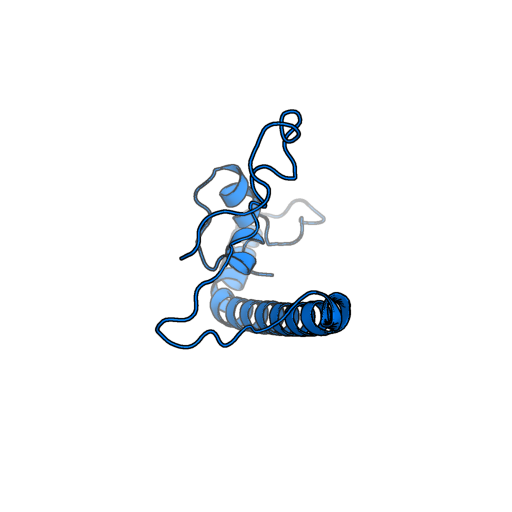 7.293 14.437 1.00 89.62 85 PHE A C 1
ATOM 664 O O . PHE A 1 85 ? -27.944 8.074 13.587 1.00 89.62 85 PHE A O 1
ATOM 671 N N . GLN A 1 86 ? -29.620 7.350 14.887 1.00 92.75 86 GLN A N 1
ATOM 672 C CA . GLN A 1 86 ? -30.601 8.316 14.394 1.00 92.75 86 GLN A CA 1
ATOM 673 C C . GLN A 1 86 ? -30.318 9.738 14.898 1.00 92.75 86 GLN A C 1
ATOM 675 O O . GLN A 1 86 ? -29.710 9.945 15.951 1.00 92.75 86 GLN A O 1
ATOM 680 N N . ARG A 1 87 ? -30.808 10.748 14.170 1.00 90.25 87 ARG A N 1
ATOM 681 C CA . ARG A 1 87 ? -30.672 12.156 14.573 1.00 90.25 87 ARG A CA 1
ATOM 682 C C . ARG A 1 87 ? -31.279 12.376 15.965 1.00 90.25 87 ARG A C 1
ATOM 684 O O . ARG A 1 87 ? -32.458 12.113 16.174 1.00 90.25 87 ARG A O 1
ATOM 691 N N . GLY A 1 88 ? -30.478 12.908 16.888 1.00 90.88 88 GLY A N 1
ATOM 692 C CA . GLY A 1 88 ? -30.866 13.120 18.287 1.00 90.88 88 GLY A CA 1
ATOM 693 C C . GLY A 1 88 ? -30.496 11.971 19.233 1.00 90.88 88 GLY A C 1
ATOM 694 O O . GLY A 1 88 ? -30.724 12.095 20.434 1.00 90.88 88 GLY A O 1
ATOM 695 N N . ALA A 1 89 ? -29.910 10.879 18.731 1.00 91.75 89 ALA A N 1
ATOM 696 C CA . ALA A 1 89 ? -29.309 9.855 19.577 1.00 91.75 89 ALA A CA 1
ATOM 697 C C . ALA A 1 89 ? -28.052 10.408 20.262 1.00 91.75 89 ALA A C 1
ATOM 699 O O . ALA A 1 89 ? -27.158 10.908 19.588 1.00 91.75 89 ALA A O 1
ATOM 700 N N . LEU A 1 90 ? -27.984 10.281 21.589 1.00 92.75 90 LEU A N 1
ATOM 701 C CA . LEU A 1 90 ? -26.792 10.632 22.356 1.00 92.75 90 LEU A CA 1
ATOM 702 C C . LEU A 1 90 ? -25.809 9.467 22.328 1.00 92.75 90 LEU A C 1
ATOM 704 O O . LEU A 1 90 ? -26.134 8.365 22.780 1.00 92.75 90 LEU A O 1
ATOM 708 N N . VAL A 1 91 ? -24.599 9.715 21.838 1.00 92.31 91 VAL A N 1
ATOM 709 C CA . VAL A 1 91 ? -23.565 8.682 21.716 1.00 92.31 91 VAL A CA 1
ATOM 710 C C . VAL A 1 91 ? -22.310 9.035 22.502 1.00 92.31 91 VAL A C 1
ATOM 712 O O . VAL A 1 91 ? -21.882 10.186 22.578 1.00 92.31 91 VAL A O 1
ATOM 715 N N . LEU A 1 92 ? -21.695 8.008 23.089 1.00 93.44 92 LEU A N 1
ATOM 716 C CA . LEU A 1 92 ? -20.395 8.109 23.742 1.00 93.44 92 LEU A CA 1
ATOM 717 C C . LEU A 1 92 ? -19.320 7.561 22.808 1.00 93.44 92 LEU A C 1
ATOM 719 O O . LEU A 1 92 ? -19.323 6.379 22.460 1.00 93.44 92 LEU A O 1
ATOM 723 N N . MET A 1 93 ? -18.368 8.408 22.426 1.00 90.62 93 MET A N 1
ATOM 724 C CA . MET A 1 93 ? -17.270 8.000 21.556 1.00 90.62 93 MET A CA 1
ATOM 725 C C . MET A 1 93 ? -16.137 7.412 22.393 1.00 90.62 93 MET A C 1
ATOM 727 O O . MET A 1 93 ? -15.646 8.040 23.332 1.00 90.62 93 MET A O 1
ATOM 731 N N . ARG A 1 94 ? -15.687 6.200 22.064 1.00 89.81 94 ARG A N 1
ATOM 732 C CA . ARG A 1 94 ? -14.554 5.572 22.754 1.00 89.81 94 ARG A CA 1
ATOM 733 C C . ARG A 1 94 ? -13.268 6.356 22.491 1.00 89.81 94 ARG A C 1
ATOM 735 O O . ARG A 1 94 ? -12.907 6.598 21.343 1.00 89.81 94 ARG A O 1
ATOM 742 N N . ASN A 1 95 ? -12.552 6.720 23.553 1.00 91.19 95 ASN A N 1
ATOM 743 C CA . ASN A 1 95 ? -11.345 7.538 23.467 1.00 91.19 95 ASN A CA 1
ATOM 744 C C . ASN A 1 95 ? -10.099 6.695 23.133 1.00 91.19 95 ASN A C 1
ATOM 746 O O . ASN A 1 95 ? -9.217 6.479 23.969 1.00 91.19 95 ASN A O 1
ATOM 750 N N . THR A 1 96 ? -10.033 6.191 21.901 1.00 89.00 96 THR A N 1
ATOM 751 C CA . THR A 1 96 ? -8.980 5.265 21.443 1.00 89.00 96 THR A CA 1
ATOM 752 C C . THR A 1 96 ? -7.577 5.881 21.471 1.00 89.00 96 THR A C 1
ATOM 754 O O . THR A 1 96 ? -6.599 5.162 21.680 1.00 89.00 96 THR A O 1
ATOM 757 N N . ALA A 1 97 ? -7.470 7.207 21.335 1.00 85.94 97 ALA A N 1
ATOM 758 C CA . ALA A 1 97 ? -6.207 7.941 21.405 1.00 85.94 97 ALA A CA 1
ATOM 759 C C . ALA A 1 97 ? -5.528 7.816 22.780 1.00 85.94 97 ALA A C 1
ATOM 761 O O . ALA A 1 97 ? -4.307 7.690 22.867 1.00 85.94 97 ALA A O 1
ATOM 762 N N . ILE A 1 98 ? -6.315 7.813 23.860 1.00 88.31 98 ILE A N 1
ATOM 763 C CA . ILE A 1 98 ? -5.791 7.722 25.226 1.00 88.31 98 ILE A CA 1
ATOM 764 C C . ILE A 1 98 ? -5.633 6.268 25.681 1.00 88.31 98 ILE A C 1
ATOM 766 O O . ILE A 1 98 ? -4.770 5.972 26.499 1.00 88.31 98 ILE A O 1
ATOM 770 N N . GLU A 1 99 ? -6.398 5.315 25.148 1.00 82.94 99 GLU A N 1
ATOM 771 C CA . GLU A 1 99 ? -6.302 3.913 25.584 1.00 82.94 99 GLU A CA 1
ATOM 772 C C . GLU A 1 99 ? -4.901 3.303 25.429 1.00 82.94 99 GLU A C 1
ATOM 774 O O . GLU A 1 99 ? -4.514 2.456 26.244 1.00 82.94 99 GLU A O 1
ATOM 779 N N . LYS A 1 100 ? -4.142 3.750 24.420 1.00 84.19 100 LYS A N 1
ATOM 780 C CA . LYS A 1 100 ? -2.760 3.321 24.157 1.00 84.19 100 LYS A CA 1
ATOM 781 C C . LYS A 1 100 ? -1.701 4.176 24.868 1.00 84.19 100 LYS A C 1
ATOM 783 O O . LYS A 1 100 ? -0.518 3.867 24.764 1.00 84.19 100 LYS A O 1
ATOM 788 N N . SER A 1 101 ? -2.090 5.233 25.586 1.00 86.06 101 SER A N 1
ATOM 789 C CA . SER A 1 101 ? -1.145 6.110 26.280 1.00 86.06 101 SER A CA 1
ATOM 790 C C . SER A 1 101 ? -0.751 5.566 27.660 1.00 86.06 101 SER A C 1
ATOM 792 O O . SER A 1 101 ? -1.537 4.928 28.366 1.00 86.06 101 SER A O 1
ATOM 794 N N . LEU A 1 102 ? 0.480 5.864 28.088 1.00 86.12 102 LEU A N 1
ATOM 795 C CA . LEU A 1 102 ? 1.003 5.451 29.399 1.00 86.12 102 LEU A CA 1
ATOM 796 C C . LEU A 1 102 ? 0.312 6.171 30.574 1.00 86.12 102 LEU A C 1
ATOM 798 O O . LEU A 1 102 ? 0.262 5.649 31.683 1.00 86.12 102 LEU A O 1
ATOM 802 N N . ASN A 1 103 ? -0.278 7.347 30.337 1.00 89.50 103 ASN A N 1
ATOM 803 C CA . ASN A 1 103 ? -0.956 8.166 31.350 1.00 89.50 103 ASN A CA 1
ATOM 804 C C . ASN A 1 103 ? -2.493 8.018 31.351 1.00 89.50 103 ASN A C 1
ATOM 806 O O . ASN A 1 103 ? -3.200 8.847 31.929 1.00 89.50 103 ASN A O 1
ATOM 810 N N . ARG A 1 104 ? -3.028 6.961 30.730 1.00 89.12 104 ARG A N 1
ATOM 811 C CA . ARG A 1 104 ? -4.473 6.758 30.521 1.00 89.12 104 ARG A CA 1
ATOM 812 C C . ARG A 1 104 ? -5.328 6.692 31.789 1.00 89.12 104 ARG A C 1
ATOM 814 O O . ARG A 1 104 ? -6.526 6.941 31.725 1.00 89.12 104 ARG A O 1
ATOM 821 N N . LYS A 1 105 ? -4.737 6.347 32.941 1.00 87.94 105 LYS A N 1
ATOM 822 C CA . LYS A 1 105 ? -5.467 6.043 34.189 1.00 87.94 105 LYS A CA 1
ATOM 823 C C . LYS A 1 105 ? -6.343 7.203 34.681 1.00 87.94 105 LYS A C 1
ATOM 825 O O . LYS A 1 105 ? -7.406 6.949 35.231 1.00 87.94 105 LYS A O 1
ATOM 830 N N . MET A 1 106 ? -5.905 8.443 34.463 1.00 90.62 106 MET A N 1
ATOM 831 C CA . MET A 1 106 ? -6.582 9.655 34.951 1.00 90.62 106 MET A CA 1
ATOM 832 C C . MET A 1 106 ? -7.448 10.343 33.888 1.00 90.62 106 MET A C 1
ATOM 834 O O . MET A 1 106 ? -7.907 11.463 34.090 1.00 90.62 106 MET A O 1
ATOM 838 N N . ARG A 1 107 ? -7.629 9.722 32.722 1.00 89.56 107 ARG A N 1
ATOM 839 C CA . ARG A 1 107 ? -8.302 10.335 31.577 1.00 89.56 107 ARG A CA 1
ATOM 840 C C . ARG A 1 107 ? -9.646 9.650 31.306 1.00 89.56 107 ARG A C 1
ATOM 842 O O . ARG A 1 107 ? -9.776 8.449 31.552 1.00 89.56 107 ARG A O 1
ATOM 849 N N . PRO A 1 108 ? -10.643 10.384 30.781 1.00 90.06 108 PRO A N 1
ATOM 850 C CA . PRO A 1 108 ? -11.946 9.809 30.484 1.00 90.06 108 PRO A CA 1
ATOM 851 C C . PRO A 1 108 ? -11.833 8.768 29.364 1.00 90.06 108 PRO A C 1
ATOM 853 O O . PRO A 1 108 ? -11.236 9.020 28.314 1.00 90.06 108 PRO A O 1
ATOM 856 N N . ARG A 1 109 ? -12.419 7.587 29.602 1.00 90.06 109 ARG A N 1
ATOM 857 C CA . ARG A 1 109 ? -12.438 6.473 28.635 1.00 90.06 109 ARG A CA 1
ATOM 858 C C . ARG A 1 109 ? -13.356 6.737 27.440 1.00 90.06 109 ARG A C 1
ATOM 860 O O . ARG A 1 109 ? -13.118 6.193 26.366 1.00 90.06 109 ARG A O 1
ATOM 867 N N . TYR A 1 110 ? -14.373 7.571 27.628 1.00 93.69 110 TYR A N 1
ATOM 868 C CA . TYR A 1 110 ? -15.333 7.965 26.604 1.00 93.69 110 TYR A CA 1
ATOM 869 C C . TYR A 1 110 ? -15.425 9.491 26.527 1.00 93.69 110 TYR A C 1
ATOM 871 O O . TYR A 1 110 ? -15.212 10.173 27.529 1.00 93.69 110 TYR A O 1
ATOM 879 N N . LEU A 1 111 ? -15.709 10.003 25.335 1.00 92.25 111 LEU A N 1
ATOM 880 C CA . LEU A 1 111 ? -15.927 11.414 25.028 1.00 92.25 111 LEU A CA 1
ATOM 881 C C . LEU A 1 111 ? -17.408 11.648 24.705 1.00 92.25 111 LEU A C 1
ATOM 883 O O . LEU A 1 111 ? -18.076 10.740 24.203 1.00 92.25 111 LEU A O 1
ATOM 887 N N . GLY A 1 112 ? -17.891 12.869 24.935 1.00 87.25 112 GLY A N 1
ATOM 888 C CA . GLY A 1 112 ? -19.300 13.217 24.720 1.00 87.25 112 GLY A CA 1
ATOM 889 C C . GLY A 1 112 ? -20.186 12.827 25.904 1.00 87.25 112 GLY A C 1
ATOM 890 O O . GLY A 1 112 ? -19.693 12.270 26.886 1.00 87.25 112 GLY A O 1
ATOM 891 N N . PRO A 1 113 ? -21.476 13.177 25.864 1.00 86.56 113 PRO A N 1
ATOM 892 C CA . PRO A 1 113 ? -22.364 12.752 24.786 1.00 86.56 113 PRO A CA 1
ATOM 893 C C . PRO A 1 113 ? -22.385 13.716 23.598 1.00 86.56 113 PRO A C 1
ATOM 895 O O . PRO A 1 113 ? -22.421 14.931 23.786 1.00 86.56 113 PRO A O 1
ATOM 898 N N . TYR A 1 114 ? -22.326 13.147 22.396 1.00 85.19 114 TYR A N 1
ATOM 899 C CA . TYR A 1 114 ? -22.511 13.842 21.119 1.00 85.19 114 TYR A CA 1
ATOM 900 C C . TYR A 1 114 ? -23.885 13.537 20.536 1.00 85.19 114 TYR A C 1
ATOM 902 O O . TYR A 1 114 ? -24.410 12.449 20.873 1.00 85.19 114 TYR A O 1
#

Secondary structure (DSSP, 8-state):
--S-HHHHHHSSPP-SHHHHHHHH--SPPPSSPPPHHHHHHHHHHHHHHHHHHHHHHHHHHHHHHHHHHHHHHHHTTTT-----PPTT---PEE-HHHHTSTTGGGS-SEE---

Radius of gyration: 24.3 Å; chains: 1; bounding box: 58×26×63 Å

pLDDT: mean 84.44, std 9.17, range [56.16, 96.75]

Sequence (114 aa):
MGCSPFFAATGCHPVLPLDVFEATYLMPAPDHLVSTTDLIGARARALARRQQDLEVIYSKVYEARLAAARQLERDHTTTIRDFDFQRGALVLMRNTAIEKSLNRKMRPRYLGPY